Protein AF-A0A531LKI6-F1 (afdb_monomer_lite)

Radius of gyration: 12.34 Å; chains: 1; bounding box: 29×33×30 Å

Sequence (83 aa):
SIPVMGRIAAGVPIDAIQHQTHSISVPPDMIMGGEHYALEVKGDSMIEAGIFDGDTVIIRNADTASPGEIIVALVDEEEATLK

Structure (mmCIF, N/CA/C/O backbone):
data_AF-A0A531LKI6-F1
#
_entry.id   AF-A0A531LKI6-F1
#
loop_
_atom_site.group_PDB
_atom_site.id
_atom_site.type_symbol
_atom_site.label_atom_id
_atom_site.label_alt_id
_atom_site.label_comp_id
_atom_site.label_asym_id
_atom_site.label_entity_id
_atom_site.label_seq_id
_atom_site.pdbx_PDB_ins_code
_atom_site.Cartn_x
_atom_site.Cartn_y
_atom_site.Cartn_z
_atom_site.occupancy
_atom_site.B_iso_or_equiv
_atom_site.auth_seq_id
_atom_site.auth_comp_id
_atom_site.auth_asym_id
_atom_site.auth_atom_id
_atom_site.pdbx_PDB_model_num
ATOM 1 N N . SER A 1 1 ? 11.207 -12.834 7.259 1.00 84.19 1 SER A N 1
ATOM 2 C CA . SER A 1 1 ? 9.949 -12.326 7.837 1.00 84.19 1 SER A CA 1
ATOM 3 C C . SER A 1 1 ? 9.810 -10.869 7.453 1.00 84.19 1 SER A C 1
ATOM 5 O O . SER A 1 1 ? 10.831 -10.207 7.312 1.00 84.19 1 SER A O 1
ATOM 7 N N . ILE A 1 2 ? 8.583 -10.393 7.253 1.00 89.50 2 ILE A N 1
ATOM 8 C CA . ILE A 1 2 ? 8.277 -9.007 6.877 1.00 89.50 2 ILE A CA 1
ATOM 9 C C . ILE A 1 2 ? 7.518 -8.336 8.019 1.00 89.50 2 ILE A C 1
ATOM 11 O O . ILE A 1 2 ? 6.585 -8.954 8.545 1.00 89.50 2 ILE A O 1
ATOM 15 N N . PRO A 1 3 ? 7.905 -7.116 8.429 1.00 90.44 3 PRO A N 1
ATOM 16 C CA . PRO A 1 3 ? 7.170 -6.370 9.438 1.00 90.44 3 PRO A CA 1
ATOM 17 C C . PRO A 1 3 ? 5.827 -5.890 8.879 1.00 90.44 3 PRO A C 1
ATOM 19 O O . PRO A 1 3 ? 5.765 -5.326 7.788 1.00 90.44 3 PRO A O 1
ATOM 22 N N . VAL A 1 4 ? 4.757 -6.088 9.646 1.00 89.88 4 VAL A N 1
ATOM 23 C CA . VAL A 1 4 ? 3.470 -5.437 9.399 1.00 89.88 4 VAL A CA 1
ATOM 24 C C . VAL A 1 4 ? 3.492 -4.106 10.134 1.00 89.88 4 VAL A C 1
ATOM 26 O O . VAL A 1 4 ? 3.634 -4.080 11.357 1.00 89.88 4 VAL A O 1
ATOM 29 N N . MET A 1 5 ? 3.406 -3.011 9.383 1.00 85.56 5 MET A N 1
ATOM 30 C CA . MET A 1 5 ? 3.623 -1.657 9.897 1.00 85.56 5 MET A CA 1
ATOM 31 C C . MET A 1 5 ? 2.343 -0.942 10.311 1.00 85.56 5 MET A C 1
ATOM 33 O O . MET A 1 5 ? 2.436 0.159 10.830 1.00 85.56 5 MET A O 1
ATOM 37 N N . GLY A 1 6 ? 1.172 -1.552 10.122 1.00 85.88 6 GLY A N 1
ATOM 38 C CA . GLY A 1 6 ? -0.104 -0.967 10.514 1.00 85.88 6 GLY A CA 1
ATOM 39 C C . GLY A 1 6 ? -1.168 -1.150 9.443 1.00 85.88 6 GLY A C 1
ATOM 40 O O . GLY A 1 6 ? -1.266 -2.216 8.830 1.00 85.88 6 GLY A O 1
ATOM 41 N N . ARG A 1 7 ? -1.983 -0.109 9.254 1.00 83.81 7 ARG A N 1
ATOM 42 C CA . ARG A 1 7 ? -3.153 -0.123 8.370 1.00 83.81 7 ARG A CA 1
ATOM 43 C C . ARG A 1 7 ? -3.072 0.986 7.340 1.00 83.81 7 ARG A C 1
ATOM 45 O O . ARG A 1 7 ? -2.583 2.067 7.652 1.00 83.81 7 ARG A O 1
ATOM 52 N N . ILE A 1 8 ? -3.615 0.728 6.157 1.00 83.56 8 ILE A N 1
ATOM 53 C CA . ILE A 1 8 ? -3.746 1.715 5.088 1.00 83.56 8 ILE A CA 1
ATOM 54 C C . ILE A 1 8 ? -5.188 1.817 4.625 1.00 83.56 8 ILE A C 1
ATOM 56 O O . ILE A 1 8 ? -5.872 0.804 4.485 1.00 83.56 8 ILE A O 1
ATOM 60 N N . ALA A 1 9 ? -5.650 3.038 4.378 1.00 76.50 9 ALA A N 1
ATOM 61 C CA . ALA A 1 9 ? -6.934 3.236 3.738 1.00 76.50 9 ALA A CA 1
ATOM 62 C C . ALA A 1 9 ? -6.803 3.077 2.226 1.00 76.50 9 ALA A C 1
ATOM 64 O O . ALA A 1 9 ? -5.902 3.616 1.575 1.00 76.50 9 ALA A O 1
ATOM 65 N N . ALA A 1 10 ? -7.746 2.337 1.664 1.00 69.75 10 ALA A N 1
ATOM 66 C CA . ALA A 1 10 ? -7.949 2.315 0.236 1.00 69.75 10 ALA A CA 1
ATOM 67 C C . ALA A 1 10 ? -8.707 3.603 -0.156 1.00 69.75 10 ALA A C 1
ATOM 69 O O . ALA A 1 10 ? -9.823 3.852 0.307 1.00 69.75 10 ALA A O 1
ATOM 70 N N . GLY A 1 11 ? -8.099 4.442 -1.000 1.00 66.81 11 GLY A N 1
ATOM 71 C CA . GLY A 1 11 ? -8.792 5.530 -1.692 1.00 66.81 11 GLY A CA 1
ATOM 72 C C . GLY A 1 11 ? -8.685 6.917 -1.055 1.00 66.81 11 GLY A C 1
ATOM 73 O O . GLY A 1 11 ? -8.247 7.841 -1.749 1.00 66.81 11 GLY A O 1
ATOM 74 N N . VAL A 1 12 ? -9.120 7.081 0.200 1.00 62.78 12 VAL A N 1
ATOM 75 C CA . VAL A 1 12 ? -8.968 8.340 0.957 1.00 62.78 12 VAL A CA 1
ATOM 76 C C . VAL A 1 12 ? -7.711 8.224 1.812 1.00 62.78 12 VAL A C 1
ATOM 78 O O . VAL A 1 12 ? -7.613 7.247 2.552 1.00 62.78 12 VAL A O 1
ATOM 81 N N . PRO A 1 13 ? -6.768 9.174 1.731 1.00 61.75 13 PRO A N 1
ATOM 82 C CA . PRO A 1 13 ? -5.579 9.123 2.564 1.00 61.75 13 PRO A CA 1
ATOM 83 C C . PRO A 1 13 ? -5.943 9.127 4.060 1.00 61.75 13 PRO A C 1
ATOM 85 O O . PRO A 1 13 ? -6.888 9.794 4.482 1.00 61.75 13 PRO A O 1
ATOM 88 N N . ILE A 1 14 ? -5.221 8.340 4.857 1.00 64.19 14 ILE A N 1
ATOM 89 C CA . ILE A 1 14 ? -5.300 8.370 6.325 1.00 64.19 14 ILE A CA 1
ATOM 90 C C . ILE A 1 14 ? -3.911 8.587 6.899 1.00 64.19 14 ILE A C 1
ATOM 92 O O . ILE A 1 14 ? -2.936 8.199 6.252 1.00 64.19 14 ILE A O 1
ATOM 96 N N . ASP A 1 15 ? -3.841 9.097 8.131 1.00 60.53 15 ASP A N 1
ATOM 97 C CA . ASP A 1 15 ? -2.607 9.120 8.916 1.00 60.53 15 ASP A CA 1
ATOM 98 C C . ASP A 1 15 ? -1.913 7.760 8.822 1.00 60.53 15 ASP A C 1
ATOM 100 O O . ASP A 1 15 ? -2.464 6.721 9.220 1.00 60.53 15 ASP A O 1
ATOM 104 N N . ALA A 1 16 ? -0.704 7.758 8.266 1.00 58.28 16 ALA A N 1
ATOM 105 C CA . ALA A 1 16 ? 0.087 6.555 8.123 1.00 58.28 16 ALA A CA 1
ATOM 106 C C . ALA A 1 16 ? 0.533 6.094 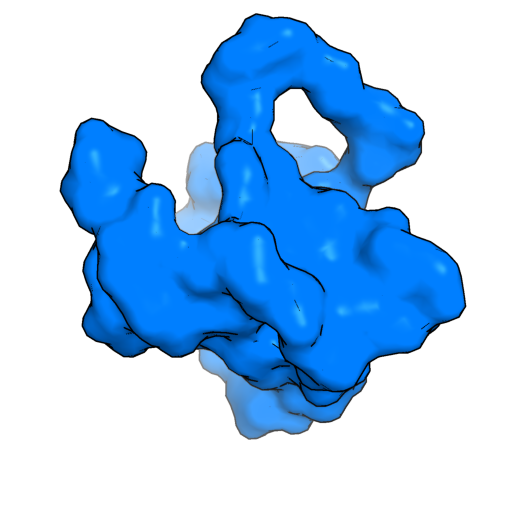9.517 1.00 58.28 16 ALA A C 1
ATOM 108 O O . ALA A 1 16 ? 1.557 6.521 10.049 1.00 58.28 16 ALA A O 1
ATOM 109 N N . ILE A 1 17 ? -0.234 5.199 10.142 1.00 58.97 17 ILE A N 1
ATOM 110 C CA . ILE A 1 17 ? 0.199 4.552 11.380 1.00 58.97 17 ILE A CA 1
ATOM 111 C C . ILE A 1 17 ? 1.297 3.560 10.995 1.00 58.97 17 ILE A C 1
ATOM 113 O O . ILE A 1 17 ? 0.985 2.459 10.557 1.00 58.97 17 ILE A O 1
ATOM 117 N N . GLN A 1 18 ? 2.561 3.960 11.160 1.00 62.84 18 GLN A N 1
ATOM 118 C CA . GLN A 1 18 ? 3.763 3.157 10.886 1.00 62.84 18 GLN A CA 1
ATOM 119 C C . GLN A 1 18 ? 4.301 2.466 12.153 1.00 62.84 18 GLN A C 1
ATOM 121 O O . GLN A 1 18 ? 5.502 2.447 12.421 1.00 62.84 18 GLN A O 1
ATOM 126 N N . HIS A 1 19 ? 3.413 1.929 12.987 1.00 70.12 19 HIS A N 1
ATOM 127 C CA . HIS A 1 19 ? 3.830 1.180 14.169 1.00 70.12 19 HIS A CA 1
ATOM 128 C C . HIS A 1 19 ? 3.865 -0.309 13.852 1.00 70.12 19 HIS A C 1
ATOM 130 O O . HIS A 1 19 ? 2.833 -0.904 13.548 1.00 70.12 19 HIS A O 1
ATOM 136 N N . GLN A 1 20 ? 5.042 -0.925 13.988 1.00 76.94 20 GLN A N 1
ATOM 137 C CA . GLN A 1 20 ? 5.175 -2.370 13.840 1.00 76.94 20 GLN A CA 1
ATOM 138 C C . GLN A 1 20 ? 4.216 -3.088 14.799 1.00 76.94 20 GLN A C 1
ATOM 140 O O . GLN A 1 20 ? 4.355 -2.995 16.019 1.00 76.94 20 GLN A O 1
ATOM 145 N N . THR A 1 21 ? 3.252 -3.821 14.246 1.00 79.50 21 THR A N 1
ATOM 146 C CA . THR A 1 21 ? 2.264 -4.571 15.031 1.00 79.50 21 THR A CA 1
ATOM 147 C C . THR A 1 21 ? 2.738 -6.001 15.264 1.00 79.50 21 THR A C 1
ATOM 149 O O . THR A 1 21 ? 2.764 -6.488 16.392 1.00 79.50 21 THR A O 1
ATOM 152 N N . HIS A 1 22 ? 3.150 -6.676 14.193 1.00 85.88 22 HIS A N 1
ATOM 153 C CA . HIS A 1 22 ? 3.703 -8.025 14.208 1.00 85.88 22 HIS A CA 1
ATOM 154 C C . HIS A 1 22 ? 4.574 -8.256 12.965 1.00 85.88 22 HIS A C 1
ATOM 156 O O . HIS A 1 22 ? 4.881 -7.336 12.209 1.00 85.88 22 HIS A O 1
ATOM 162 N N . SER A 1 23 ? 5.028 -9.490 12.753 1.00 89.12 23 SER A N 1
ATOM 163 C CA . SER A 1 23 ? 5.721 -9.893 11.527 1.00 89.12 23 SER A CA 1
ATOM 164 C C . SER A 1 23 ? 5.028 -11.093 10.902 1.00 89.12 23 SER A C 1
ATOM 166 O O . SER A 1 23 ? 4.478 -11.930 11.616 1.00 89.12 23 SER A O 1
ATOM 168 N N . ILE A 1 24 ? 5.071 -11.186 9.577 1.00 89.38 24 ILE A N 1
ATOM 169 C CA . ILE A 1 24 ? 4.569 -12.336 8.823 1.00 89.38 24 ILE A CA 1
ATOM 170 C C . ILE A 1 24 ? 5.724 -13.084 8.159 1.00 89.38 24 ILE A C 1
ATOM 172 O O . ILE A 1 24 ? 6.731 -12.500 7.742 1.00 89.38 24 ILE A O 1
ATOM 176 N N . SER A 1 25 ? 5.593 -14.405 8.084 1.00 89.56 25 SER A N 1
ATOM 177 C CA . SER A 1 25 ? 6.495 -15.246 7.303 1.00 89.56 25 SER A CA 1
ATOM 178 C C . SER A 1 25 ? 5.919 -15.397 5.911 1.00 89.56 25 SER A C 1
ATOM 1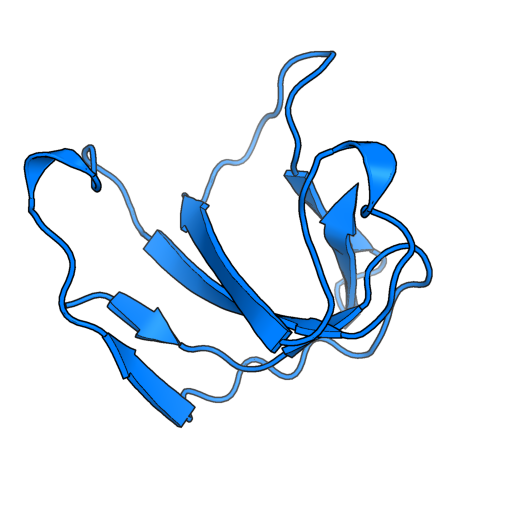80 O O . SER A 1 25 ? 4.790 -15.851 5.757 1.00 89.56 25 SER A O 1
ATOM 182 N N . VAL A 1 26 ? 6.707 -15.037 4.908 1.00 86.12 26 VAL A N 1
ATOM 183 C CA . VAL A 1 26 ? 6.343 -15.210 3.505 1.00 86.12 26 VAL A CA 1
ATOM 184 C C . VAL A 1 26 ? 7.469 -15.965 2.797 1.00 86.12 26 VAL A C 1
ATOM 186 O O . VAL A 1 26 ? 8.631 -15.842 3.209 1.00 86.12 26 VAL A O 1
ATOM 189 N N . PRO A 1 27 ? 7.146 -16.786 1.785 1.00 87.06 27 PRO A N 1
ATOM 190 C CA . PRO A 1 27 ? 8.142 -17.481 0.983 1.00 87.06 27 PRO A CA 1
ATOM 191 C C . PRO A 1 27 ? 9.176 -16.506 0.398 1.00 87.06 27 PRO A C 1
ATOM 193 O O . PRO A 1 27 ? 8.785 -15.435 -0.072 1.00 87.06 27 PRO A O 1
ATOM 196 N N . PRO A 1 28 ? 10.473 -16.864 0.370 1.00 82.31 28 PRO A N 1
ATOM 197 C CA . PRO A 1 28 ? 11.511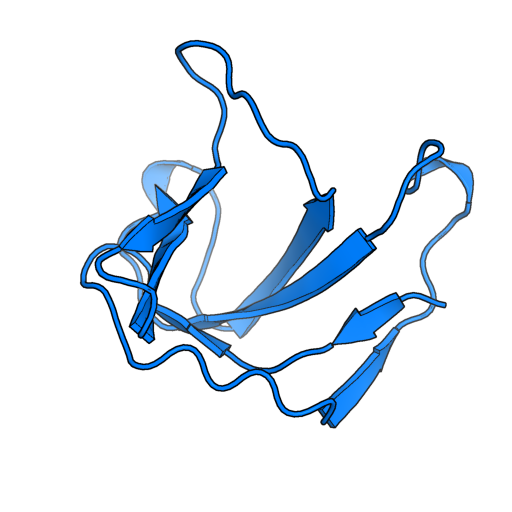 -16.017 -0.219 1.00 82.31 28 PRO A CA 1
ATOM 198 C C . PRO A 1 28 ? 11.216 -15.623 -1.669 1.00 82.31 28 PRO A C 1
ATOM 200 O O . PRO A 1 28 ? 11.489 -14.497 -2.056 1.00 82.31 28 PRO A O 1
ATOM 203 N N . ASP A 1 29 ? 10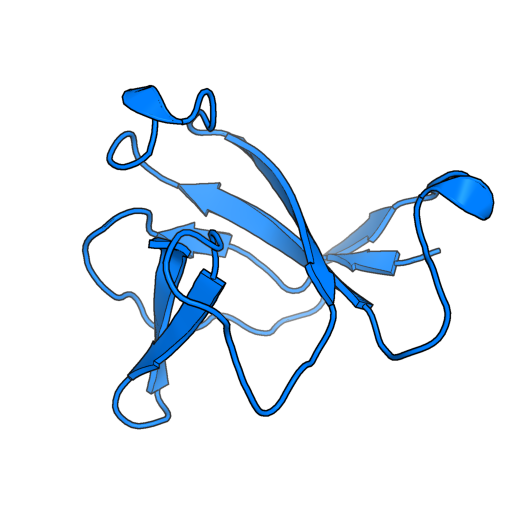.577 -16.503 -2.441 1.00 85.12 29 ASP A N 1
ATOM 204 C CA . ASP A 1 29 ? 10.243 -16.250 -3.848 1.00 85.12 29 ASP A CA 1
ATOM 205 C C . ASP A 1 29 ? 9.211 -15.123 -4.040 1.00 85.12 29 ASP A C 1
ATOM 207 O O . ASP A 1 29 ? 9.114 -14.554 -5.125 1.00 85.12 29 ASP A O 1
ATOM 211 N N . MET A 1 30 ? 8.452 -14.772 -2.994 1.00 80.06 30 MET A N 1
ATOM 212 C CA . MET A 1 30 ? 7.525 -13.632 -3.010 1.00 80.06 30 MET A CA 1
ATOM 213 C C . MET A 1 30 ? 8.224 -12.302 -2.700 1.00 80.06 30 MET A C 1
ATOM 215 O O . MET A 1 30 ? 7.663 -11.240 -2.957 1.00 80.06 30 MET A O 1
ATOM 219 N N . ILE A 1 31 ? 9.440 -12.350 -2.150 1.00 82.06 31 ILE A N 1
ATOM 220 C CA . ILE A 1 31 ? 10.233 -11.181 -1.779 1.00 82.06 31 ILE A CA 1
ATOM 221 C C . ILE A 1 31 ? 11.487 -11.157 -2.652 1.00 82.06 31 ILE A C 1
ATOM 223 O O . ILE A 1 31 ? 12.507 -11.773 -2.347 1.00 82.06 31 ILE A O 1
ATOM 227 N N . MET A 1 32 ? 11.444 -10.388 -3.734 1.00 76.62 32 MET A N 1
ATOM 228 C CA . MET A 1 32 ? 12.667 -10.034 -4.456 1.00 76.62 32 MET A CA 1
ATOM 229 C C . MET A 1 32 ? 13.526 -9.079 -3.605 1.00 76.62 32 MET A C 1
ATOM 231 O O . MET A 1 32 ? 13.013 -8.455 -2.682 1.00 76.62 32 MET A O 1
ATOM 235 N N . GLY A 1 33 ? 14.819 -8.927 -3.904 1.00 79.69 33 GLY A N 1
ATOM 236 C CA . GLY A 1 33 ? 15.698 -7.998 -3.180 1.00 79.69 33 GLY A CA 1
ATOM 237 C C . GLY A 1 33 ? 15.119 -6.582 -2.997 1.00 79.69 33 GLY A C 1
ATOM 238 O O . GLY A 1 33 ? 14.296 -6.121 -3.791 1.00 79.69 33 GLY A O 1
ATOM 239 N N . GLY A 1 34 ? 15.569 -5.906 -1.940 1.00 83.69 34 GLY A N 1
ATOM 240 C CA . GLY A 1 34 ? 15.047 -4.614 -1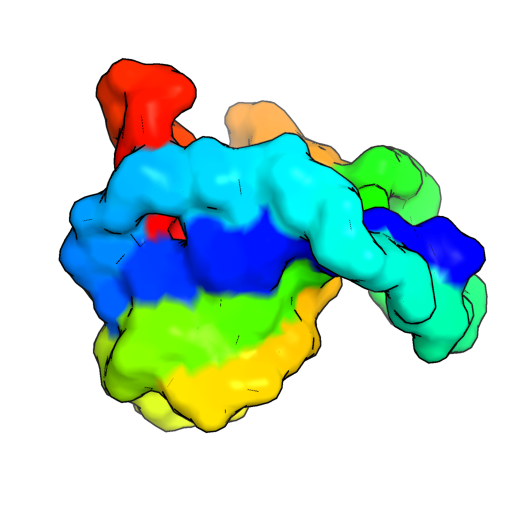.489 1.00 83.69 34 GLY A CA 1
ATOM 241 C C . GLY A 1 34 ? 14.404 -4.704 -0.106 1.00 83.69 34 GLY A C 1
ATOM 242 O O . GLY A 1 34 ? 14.357 -5.775 0.503 1.00 83.69 34 GLY A O 1
ATOM 243 N N . GLU A 1 35 ? 13.926 -3.569 0.392 1.00 87.25 35 GLU A N 1
ATOM 244 C CA . GLU A 1 35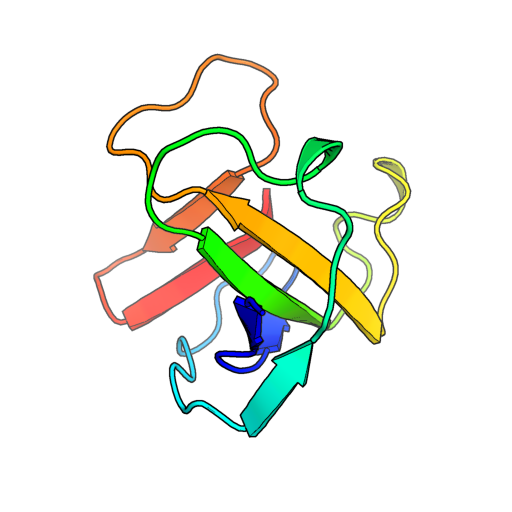 ? 13.188 -3.498 1.652 1.00 87.25 35 GLU A CA 1
ATOM 245 C C . GLU A 1 35 ? 11.692 -3.665 1.403 1.00 87.25 35 GLU A C 1
ATOM 247 O O . GLU A 1 35 ? 11.130 -3.080 0.473 1.00 87.25 35 GLU A O 1
ATOM 252 N N . HIS A 1 36 ? 11.054 -4.473 2.247 1.00 90.25 36 HIS A N 1
ATOM 253 C CA . HIS A 1 36 ? 9.628 -4.759 2.166 1.00 90.25 36 HIS A CA 1
ATOM 254 C C . HIS A 1 36 ? 8.978 -4.609 3.529 1.00 90.25 36 HIS A C 1
ATOM 256 O O . HIS A 1 36 ? 9.565 -4.941 4.561 1.00 90.25 36 HIS A O 1
ATOM 262 N N . TYR A 1 37 ? 7.733 -4.171 3.509 1.00 88.88 37 TYR A N 1
ATOM 263 C CA . TYR A 1 37 ? 6.865 -4.079 4.669 1.00 88.88 37 TYR A CA 1
ATOM 264 C C . TYR A 1 37 ? 5.447 -4.461 4.257 1.00 88.88 37 TYR A C 1
ATOM 266 O O . TYR A 1 37 ? 5.128 -4.534 3.071 1.00 88.88 37 TYR A O 1
ATOM 274 N N . ALA A 1 38 ? 4.604 -4.761 5.232 1.00 90.88 38 ALA A N 1
ATOM 275 C CA . ALA A 1 38 ? 3.223 -5.135 4.985 1.00 90.88 38 ALA A CA 1
ATOM 276 C C . ALA A 1 38 ? 2.258 -4.173 5.677 1.00 90.88 38 ALA A C 1
ATOM 278 O O . ALA A 1 38 ? 2.559 -3.645 6.750 1.00 90.88 38 ALA A O 1
ATOM 279 N N . LEU A 1 39 ? 1.094 -3.969 5.066 1.00 89.19 39 LEU A N 1
ATOM 280 C CA . LEU A 1 39 ? -0.005 -3.175 5.612 1.00 89.19 39 LEU A CA 1
ATOM 281 C C . LEU A 1 39 ? -1.307 -3.972 5.515 1.00 89.19 39 LEU A C 1
ATOM 283 O O . LEU A 1 39 ? -1.520 -4.716 4.558 1.00 89.19 39 LEU A O 1
ATOM 287 N N . GLU A 1 40 ? -2.175 -3.803 6.507 1.00 88.88 40 GLU A N 1
ATOM 288 C CA . GLU A 1 40 ? -3.551 -4.302 6.475 1.00 88.88 40 GLU A CA 1
ATOM 289 C C . GLU A 1 40 ? -4.441 -3.258 5.785 1.00 88.88 40 GLU A C 1
ATOM 291 O O . GLU A 1 40 ? -4.448 -2.078 6.154 1.00 88.88 40 GLU A O 1
ATOM 296 N N . VAL A 1 41 ? -5.171 -3.681 4.760 1.00 89.12 41 VAL A N 1
ATOM 297 C CA . VAL A 1 41 ? -6.058 -2.814 3.988 1.00 89.12 41 VAL A CA 1
ATOM 298 C C . VAL A 1 41 ? -7.325 -2.538 4.781 1.00 89.12 41 VAL A C 1
ATOM 300 O O . VAL A 1 41 ? -7.929 -3.443 5.352 1.00 89.12 41 VAL A O 1
ATOM 303 N N . LYS A 1 42 ? -7.738 -1.271 4.790 1.00 86.31 42 LYS A N 1
ATOM 304 C CA . LYS A 1 42 ? -9.001 -0.819 5.360 1.00 86.31 42 LYS A CA 1
ATOM 305 C C . LYS A 1 42 ? -9.843 -0.118 4.296 1.00 86.31 42 LYS A C 1
ATOM 307 O O . LYS A 1 42 ? -9.423 0.898 3.738 1.00 86.31 42 LYS A O 1
ATOM 312 N N . GLY A 1 43 ? -11.051 -0.617 4.074 1.00 84.75 43 GLY A N 1
ATOM 313 C CA . GLY A 1 43 ? -12.003 -0.103 3.090 1.00 84.75 43 GLY A CA 1
ATOM 314 C C . GLY A 1 43 ? -12.061 -0.916 1.798 1.00 84.75 43 GLY A C 1
ATOM 315 O O . GLY A 1 43 ? -11.416 -1.948 1.647 1.00 84.75 43 GLY A O 1
ATOM 316 N N . ASP A 1 44 ? -12.872 -0.437 0.861 1.00 85.62 44 ASP A N 1
ATOM 317 C CA . ASP A 1 44 ? -13.321 -1.161 -0.330 1.00 85.62 44 ASP A CA 1
ATOM 318 C C . ASP A 1 44 ? -12.966 -0.451 -1.648 1.00 85.62 44 ASP A C 1
ATOM 320 O O . ASP A 1 44 ? -13.409 -0.857 -2.720 1.00 85.62 44 ASP A O 1
ATOM 324 N N . SER A 1 45 ? -12.130 0.590 -1.622 1.00 80.75 45 SER A N 1
ATOM 325 C CA . SER A 1 45 ? -11.852 1.364 -2.841 1.00 80.75 45 SER A CA 1
ATOM 326 C C . SER A 1 45 ? -11.077 0.589 -3.915 1.00 80.75 45 SER A C 1
ATOM 328 O O . SER A 1 45 ? -11.023 1.044 -5.052 1.00 80.75 45 SER A O 1
ATOM 330 N N . MET A 1 46 ? -10.432 -0.526 -3.553 1.00 87.44 46 MET A N 1
ATOM 331 C CA . MET A 1 46 ? -9.610 -1.353 -4.448 1.00 87.44 46 MET A CA 1
ATOM 332 C C . MET A 1 46 ? -10.234 -2.733 -4.718 1.00 87.44 46 MET A C 1
ATOM 334 O O . MET A 1 46 ? -9.554 -3.633 -5.214 1.00 87.44 46 MET A O 1
ATOM 338 N N . ILE A 1 47 ? -11.540 -2.903 -4.465 1.00 88.50 47 ILE A N 1
ATOM 339 C CA . ILE A 1 47 ? -12.243 -4.177 -4.714 1.00 88.50 47 ILE A CA 1
ATOM 340 C C . ILE A 1 47 ? -12.177 -4.614 -6.181 1.00 88.50 47 ILE A C 1
ATOM 342 O O . ILE A 1 47 ? -12.127 -5.809 -6.461 1.00 88.50 47 ILE A O 1
ATOM 346 N N . GLU A 1 48 ? -12.135 -3.668 -7.126 1.00 86.94 48 GLU A N 1
ATOM 347 C CA . GLU A 1 48 ? -12.023 -3.970 -8.561 1.00 86.94 48 GLU A CA 1
ATOM 348 C C . GLU A 1 48 ? -10.645 -4.537 -8.930 1.00 86.94 48 GLU A C 1
ATOM 350 O O . GLU A 1 48 ? -10.526 -5.295 -9.891 1.00 86.94 48 GLU A O 1
ATOM 355 N N . ALA A 1 49 ? -9.619 -4.228 -8.131 1.00 85.88 49 ALA A N 1
ATOM 356 C CA . ALA A 1 49 ? -8.292 -4.829 -8.225 1.00 85.88 49 ALA A CA 1
ATOM 357 C C . ALA A 1 49 ? -8.190 -6.165 -7.461 1.00 85.88 49 ALA A C 1
ATOM 359 O O . ALA A 1 49 ? -7.127 -6.783 -7.442 1.00 85.88 49 ALA A O 1
ATOM 360 N N . GLY A 1 50 ? -9.282 -6.617 -6.832 1.00 89.81 50 GLY A N 1
ATOM 361 C CA . GLY A 1 50 ? -9.315 -7.821 -6.004 1.00 89.81 50 GLY A CA 1
ATOM 362 C C . GLY A 1 50 ? -8.662 -7.649 -4.632 1.00 89.81 50 GLY A C 1
ATOM 363 O O . GLY A 1 50 ? -8.276 -8.650 -4.037 1.00 89.81 50 GLY A O 1
ATOM 364 N N . ILE A 1 51 ? -8.516 -6.406 -4.158 1.00 90.38 51 ILE A N 1
ATOM 365 C CA . ILE A 1 51 ? -7.982 -6.083 -2.833 1.00 90.38 51 ILE A CA 1
ATOM 366 C C . ILE A 1 51 ? -9.157 -5.718 -1.926 1.00 90.38 51 ILE A C 1
ATOM 368 O O . ILE A 1 51 ? -9.861 -4.734 -2.173 1.00 90.38 51 ILE A O 1
ATOM 372 N N . PHE A 1 52 ? -9.366 -6.512 -0.884 1.00 91.25 52 PHE A N 1
ATOM 373 C CA . PHE A 1 52 ? -10.510 -6.411 0.014 1.00 91.25 52 PHE A CA 1
ATOM 374 C C . PHE A 1 52 ? -10.118 -5.871 1.393 1.00 91.25 52 PHE A C 1
ATOM 376 O O . PHE A 1 52 ? -8.960 -5.913 1.809 1.00 91.25 52 PHE A O 1
ATOM 383 N N . ASP A 1 53 ? -11.113 -5.367 2.124 1.00 89.38 53 ASP A N 1
ATOM 384 C CA . ASP A 1 53 ? -10.951 -4.974 3.524 1.00 89.38 53 ASP A CA 1
ATOM 385 C C . ASP A 1 53 ? -10.426 -6.154 4.362 1.00 89.38 53 ASP A C 1
ATOM 387 O O . ASP A 1 53 ? -10.956 -7.266 4.293 1.00 89.38 53 ASP A O 1
ATOM 391 N N . GLY A 1 54 ? -9.374 -5.907 5.144 1.00 90.00 54 GLY A N 1
ATOM 392 C CA . GLY A 1 54 ? -8.682 -6.917 5.945 1.00 90.00 54 GLY A CA 1
ATOM 393 C C . GLY A 1 54 ? -7.579 -7.685 5.208 1.00 90.00 54 GLY A C 1
ATOM 394 O O . GLY A 1 54 ? -6.858 -8.455 5.851 1.00 90.00 54 GLY A O 1
ATOM 395 N N . ASP A 1 55 ? -7.393 -7.476 3.900 1.00 91.88 55 ASP A N 1
ATOM 396 C CA . ASP A 1 55 ? -6.282 -8.089 3.175 1.00 91.88 55 ASP A CA 1
ATOM 397 C C . ASP A 1 55 ? -4.935 -7.546 3.658 1.00 91.88 55 ASP A C 1
ATOM 399 O O . ASP A 1 55 ? -4.787 -6.383 4.034 1.00 91.88 55 ASP A O 1
ATOM 403 N N . THR A 1 56 ? -3.913 -8.401 3.616 1.00 90.38 56 THR A N 1
ATOM 404 C CA . THR A 1 56 ? -2.529 -7.996 3.872 1.00 90.38 56 THR A CA 1
ATOM 405 C C . THR A 1 56 ? -1.792 -7.826 2.555 1.00 90.38 56 THR A C 1
ATOM 407 O O . THR A 1 56 ? -1.574 -8.798 1.830 1.00 90.38 56 THR A O 1
ATOM 410 N N . VAL A 1 57 ? -1.362 -6.600 2.270 1.00 89.50 57 VAL A N 1
ATOM 411 C CA . VAL A 1 57 ? -0.547 -6.282 1.093 1.00 89.50 57 VAL A CA 1
ATOM 412 C C . VAL A 1 57 ? 0.923 -6.201 1.481 1.00 89.50 57 VAL A C 1
ATOM 414 O O . VAL A 1 57 ? 1.268 -5.658 2.531 1.00 89.50 57 VAL A O 1
ATOM 417 N N . ILE A 1 58 ? 1.793 -6.757 0.637 1.00 90.44 58 ILE A N 1
ATOM 418 C CA . ILE A 1 58 ? 3.249 -6.667 0.779 1.00 90.44 58 ILE A CA 1
ATOM 419 C C . ILE A 1 58 ? 3.728 -5.596 -0.186 1.00 90.44 58 ILE A C 1
ATOM 421 O O . ILE A 1 58 ? 3.468 -5.672 -1.386 1.00 90.44 58 ILE A O 1
ATOM 425 N N . ILE A 1 59 ? 4.427 -4.607 0.346 1.00 88.88 59 ILE A N 1
ATOM 426 C CA . ILE A 1 59 ? 4.879 -3.438 -0.388 1.00 88.88 59 ILE A CA 1
ATOM 427 C C . ILE A 1 59 ? 6.399 -3.452 -0.399 1.00 88.88 59 ILE A C 1
ATOM 429 O O . ILE A 1 59 ? 7.042 -3.613 0.641 1.00 88.88 59 ILE A O 1
ATOM 433 N N . ARG A 1 60 ? 6.968 -3.257 -1.588 1.00 89.69 60 ARG A N 1
ATOM 434 C CA . ARG A 1 60 ? 8.397 -3.018 -1.774 1.00 89.69 60 ARG A CA 1
ATOM 435 C C . ARG A 1 60 ? 8.648 -1.516 -1.783 1.00 89.69 60 ARG A C 1
ATOM 437 O O . ARG A 1 60 ? 8.004 -0.813 -2.558 1.00 89.69 60 ARG A O 1
ATOM 444 N N . ASN A 1 61 ? 9.611 -1.044 -0.996 1.00 87.31 61 ASN A N 1
ATOM 445 C CA . ASN A 1 61 ? 10.060 0.346 -1.079 1.00 87.31 61 ASN A CA 1
ATOM 446 C C . ASN A 1 61 ? 10.637 0.637 -2.470 1.00 87.31 61 ASN A C 1
ATOM 448 O O . ASN A 1 61 ? 11.501 -0.095 -2.962 1.00 87.31 61 ASN A O 1
ATOM 452 N N . ALA A 1 62 ? 10.149 1.704 -3.097 1.00 87.19 62 ALA A N 1
ATOM 453 C CA . ALA A 1 62 ? 10.616 2.181 -4.388 1.00 87.19 62 ALA A CA 1
ATOM 454 C C . ALA A 1 62 ? 10.386 3.692 -4.506 1.00 87.19 62 ALA A C 1
ATOM 456 O O . ALA A 1 62 ? 9.337 4.192 -4.110 1.00 87.19 62 ALA A O 1
ATOM 457 N N . ASP A 1 63 ? 11.342 4.396 -5.111 1.00 87.38 63 ASP A N 1
ATOM 458 C CA . ASP A 1 63 ? 11.257 5.847 -5.345 1.00 87.38 63 ASP A CA 1
ATOM 459 C C . ASP A 1 63 ? 10.495 6.201 -6.635 1.00 87.38 63 ASP A C 1
ATOM 461 O O . ASP A 1 63 ? 10.267 7.368 -6.948 1.00 87.38 63 ASP A O 1
ATOM 465 N N . THR A 1 64 ? 10.144 5.192 -7.435 1.00 88.50 64 THR A N 1
ATOM 466 C CA . THR A 1 64 ? 9.498 5.359 -8.741 1.00 88.50 64 THR A CA 1
ATOM 467 C C . THR A 1 64 ? 8.441 4.287 -8.956 1.00 88.50 64 THR A C 1
ATOM 469 O O . THR A 1 64 ? 8.596 3.166 -8.471 1.00 88.50 64 THR A O 1
ATOM 472 N N . ALA A 1 65 ? 7.410 4.633 -9.724 1.00 88.69 65 ALA A N 1
ATOM 473 C CA . ALA A 1 65 ? 6.325 3.749 -10.126 1.00 88.69 65 ALA A CA 1
ATOM 474 C C . ALA A 1 65 ? 6.069 3.876 -11.632 1.00 88.69 65 ALA A C 1
ATOM 476 O O . ALA A 1 65 ? 6.231 4.954 -12.213 1.00 88.69 65 ALA A O 1
ATOM 477 N N . SER A 1 66 ? 5.652 2.781 -12.257 1.00 91.44 66 SER A N 1
ATOM 478 C CA . SER A 1 66 ? 5.263 2.730 -13.666 1.00 91.44 66 SER A CA 1
ATOM 479 C C . SER A 1 66 ? 3.747 2.889 -13.828 1.00 91.44 66 SER A C 1
ATOM 481 O O . SER A 1 66 ? 2.981 2.467 -12.959 1.00 91.44 66 SER A O 1
ATOM 483 N N . PRO A 1 67 ? 3.265 3.452 -14.952 1.00 89.19 67 PRO A N 1
ATOM 484 C CA . PRO A 1 67 ? 1.833 3.531 -15.217 1.00 89.19 67 PRO A CA 1
ATOM 485 C C . PRO A 1 67 ? 1.157 2.153 -15.172 1.00 89.19 67 PRO A C 1
ATOM 487 O O . PRO A 1 67 ? 1.582 1.230 -15.866 1.00 89.19 67 PRO A O 1
ATOM 490 N N . GLY A 1 68 ? 0.083 2.045 -14.387 1.00 87.31 68 GLY A N 1
ATOM 491 C CA . GLY A 1 68 ? -0.680 0.806 -14.201 1.00 87.31 68 GLY A CA 1
ATOM 492 C C . GLY A 1 68 ? -0.209 -0.073 -13.040 1.00 87.31 68 GLY A C 1
ATOM 493 O O . GLY A 1 68 ? -0.824 -1.108 -12.795 1.00 87.31 68 GLY A O 1
ATOM 494 N N . GLU A 1 69 ? 0.847 0.315 -12.320 1.00 89.62 69 GLU A N 1
ATOM 495 C CA . GLU A 1 69 ? 1.215 -0.332 -11.060 1.00 89.62 69 GLU A CA 1
ATOM 496 C C . GLU A 1 69 ? 0.297 0.128 -9.922 1.00 89.62 69 GLU A C 1
ATOM 498 O O . GLU A 1 69 ? -0.036 1.309 -9.826 1.00 89.62 69 GLU A O 1
ATOM 503 N N . ILE A 1 70 ? -0.073 -0.816 -9.051 1.00 88.81 70 ILE A N 1
ATOM 504 C CA . ILE A 1 70 ? -0.749 -0.519 -7.787 1.00 88.81 70 ILE A CA 1
ATOM 505 C C . ILE A 1 70 ? 0.312 -0.071 -6.794 1.00 88.81 70 ILE A C 1
ATOM 507 O O . ILE A 1 70 ? 1.275 -0.804 -6.542 1.00 88.81 70 ILE A O 1
ATOM 511 N N . ILE A 1 71 ? 0.138 1.119 -6.234 1.00 89.38 71 ILE A N 1
ATOM 512 C CA . ILE A 1 71 ? 1.139 1.742 -5.376 1.00 89.38 71 ILE A CA 1
ATOM 513 C C . ILE A 1 71 ? 0.535 2.284 -4.095 1.00 89.38 71 ILE A C 1
ATOM 515 O O . ILE A 1 71 ? -0.622 2.699 -4.021 1.00 89.38 71 ILE A O 1
ATOM 519 N N . VAL A 1 72 ? 1.378 2.293 -3.069 1.00 87.19 72 VAL A N 1
ATOM 520 C CA . VAL A 1 72 ? 1.142 3.068 -1.861 1.00 87.19 72 VAL A CA 1
ATOM 521 C C . VAL A 1 72 ? 1.843 4.402 -2.037 1.00 87.19 72 VAL A C 1
ATOM 523 O O . VAL A 1 72 ? 3.066 4.448 -2.161 1.00 87.19 72 VAL A O 1
ATOM 526 N N . ALA A 1 73 ? 1.063 5.477 -2.068 1.00 83.75 73 ALA A N 1
ATOM 527 C CA . ALA A 1 73 ? 1.583 6.834 -2.100 1.00 83.75 73 ALA A CA 1
ATOM 528 C C . ALA A 1 73 ? 1.498 7.443 -0.705 1.00 83.75 73 ALA A C 1
ATOM 530 O O . ALA A 1 73 ? 0.443 7.390 -0.069 1.00 83.75 73 ALA A O 1
ATOM 531 N N . LEU A 1 74 ? 2.602 8.048 -0.275 1.00 76.88 74 LEU A N 1
ATOM 532 C CA . LEU A 1 74 ? 2.621 8.998 0.828 1.00 76.88 74 LEU A CA 1
ATOM 533 C C . LEU A 1 74 ? 2.289 10.383 0.262 1.00 76.88 74 LEU A C 1
ATOM 535 O O . LEU A 1 74 ? 2.948 10.853 -0.666 1.00 76.88 74 LEU A O 1
ATOM 539 N N . VAL A 1 75 ? 1.247 11.006 0.798 1.00 75.56 75 VAL A N 1
ATOM 540 C CA . VAL A 1 75 ? 0.781 12.353 0.472 1.00 75.56 75 VAL A CA 1
ATOM 541 C C . VAL A 1 75 ? 1.082 13.242 1.673 1.00 75.56 75 VAL A C 1
ATOM 543 O O . VAL A 1 75 ? 0.818 12.859 2.809 1.00 75.56 75 VAL A O 1
ATOM 546 N N . ASP A 1 76 ? 1.687 14.402 1.414 1.00 72.44 76 ASP A N 1
ATOM 547 C CA . ASP A 1 76 ? 2.036 15.406 2.430 1.00 72.44 76 ASP A CA 1
ATOM 548 C C . ASP A 1 76 ? 2.854 14.863 3.621 1.00 72.44 76 ASP A C 1
ATOM 550 O O . ASP A 1 76 ? 2.783 15.390 4.723 1.00 72.44 76 ASP A O 1
ATOM 554 N N . GLU A 1 77 ? 3.639 13.800 3.396 1.00 67.62 77 GLU A N 1
ATOM 555 C CA . GLU A 1 77 ? 4.482 13.099 4.389 1.00 67.62 77 GLU A CA 1
ATOM 556 C C . GLU A 1 77 ? 3.733 12.472 5.587 1.00 67.62 77 GLU A C 1
ATOM 558 O O . GLU A 1 77 ? 4.339 11.717 6.349 1.00 67.62 77 GLU A O 1
ATOM 563 N N . GLU A 1 78 ? 2.427 12.704 5.721 1.00 62.69 78 GLU A N 1
ATOM 564 C CA . GLU A 1 78 ? 1.605 12.245 6.848 1.00 62.69 78 GLU A CA 1
ATOM 565 C C . GLU A 1 78 ? 0.526 11.237 6.429 1.00 62.69 78 GLU A C 1
ATOM 567 O O . GLU A 1 78 ? 0.218 10.311 7.188 1.00 62.69 78 GLU A O 1
ATOM 572 N N . GLU A 1 79 ? -0.010 11.345 5.211 1.00 72.31 79 GLU A N 1
ATOM 573 C CA . GLU A 1 79 ? -1.131 10.520 4.772 1.00 72.31 79 GLU A CA 1
ATOM 574 C C . GLU A 1 79 ? -0.691 9.421 3.795 1.00 72.31 79 GLU A C 1
ATOM 576 O O . GLU A 1 79 ? 0.120 9.648 2.903 1.00 72.31 79 GLU A O 1
ATOM 581 N N . ALA A 1 80 ? -1.243 8.212 3.915 1.00 77.06 80 ALA A N 1
ATOM 582 C CA . ALA A 1 80 ? -0.999 7.124 2.967 1.00 77.06 80 ALA A CA 1
ATOM 583 C C . ALA A 1 80 ? -2.297 6.652 2.304 1.00 77.06 80 ALA A C 1
ATOM 585 O O . ALA A 1 80 ? -3.316 6.460 2.971 1.00 77.06 80 ALA A O 1
ATOM 586 N N . THR A 1 81 ? -2.251 6.411 0.991 1.00 80.19 81 THR A N 1
ATOM 587 C CA . THR A 1 81 ? -3.357 5.805 0.232 1.00 80.19 81 THR A CA 1
ATOM 588 C C . THR A 1 81 ? -2.856 4.709 -0.696 1.00 80.19 81 THR A C 1
ATOM 590 O O . THR A 1 81 ? -1.783 4.815 -1.291 1.00 80.19 81 THR A O 1
ATOM 593 N N . LEU A 1 82 ? -3.680 3.676 -0.862 1.00 82.62 82 LEU A N 1
ATOM 594 C CA . LEU A 1 82 ? -3.531 2.679 -1.920 1.00 82.62 82 LEU A CA 1
ATOM 595 C C . LEU A 1 82 ? -4.265 3.152 -3.186 1.00 82.62 82 LEU A C 1
ATOM 597 O O . LEU A 1 82 ? -5.397 3.646 -3.077 1.00 82.62 82 LEU A O 1
ATOM 601 N N . LYS A 1 83 ? -3.621 3.041 -4.351 1.00 80.00 83 LYS A N 1
ATOM 602 C CA . LYS A 1 83 ? -4.155 3.409 -5.672 1.00 80.00 83 LYS A CA 1
ATOM 603 C C . LYS A 1 83 ? -3.708 2.427 -6.742 1.00 80.00 83 LYS A C 1
ATOM 605 O O . LYS A 1 83 ? -2.626 1.829 -6.560 1.00 80.00 83 LYS A O 1
#

pLDDT: mean 82.58, std 9.0, range [58.28, 91.88]

Secondary structure (DSSP, 8-state):
-EEEEEEEEESS-EE------EEE---GGG--SS-EEEEEEESSTTGGGT--TTPEEEEE--S---TT---EEEETTTEEEE-

Foldseek 3Di:
DAFAQEAAEAPDWDFRRRHGPDDDDDDVVVDDDAHKHKHQYADDNCVVVVRDHRDIDIDGDDPDDDPPDFDWDDDPVGIIYTD